Protein AF-A0A9E5P065-F1 (afdb_monomer_lite)

Radius of gyration: 11.8 Å; chains: 1; bounding box: 28×27×22 Å

Structure (mmCIF, N/CA/C/O backbone):
data_AF-A0A9E5P065-F1
#
_entry.id   AF-A0A9E5P065-F1
#
loop_
_atom_site.group_PDB
_atom_site.id
_atom_site.type_symbol
_atom_site.label_atom_id
_atom_site.label_alt_id
_atom_site.label_comp_id
_atom_site.label_asym_id
_atom_site.label_entity_id
_atom_site.label_seq_id
_atom_site.pdbx_PDB_ins_code
_atom_site.Cartn_x
_atom_site.Cartn_y
_atom_site.Cartn_z
_atom_site.occupancy
_atom_site.B_iso_or_equiv
_atom_site.auth_seq_id
_atom_site.auth_comp_id
_atom_site.auth_asym_id
_atom_site.auth_atom_id
_atom_site.pdbx_PDB_model_num
ATOM 1 N N . VAL A 1 1 ? -9.450 -2.165 10.664 1.00 86.81 1 VAL A N 1
ATOM 2 C CA . VAL A 1 1 ? -8.039 -1.960 10.250 1.00 86.81 1 VAL A CA 1
ATOM 3 C C . VAL A 1 1 ? -7.980 -1.998 8.732 1.00 86.81 1 VAL A C 1
ATOM 5 O O . VAL A 1 1 ? -8.599 -2.880 8.144 1.00 86.81 1 VAL A O 1
ATOM 8 N N . HIS A 1 2 ? -7.304 -1.031 8.109 1.00 94.44 2 HIS A N 1
ATOM 9 C CA . HIS A 1 2 ? -7.175 -0.909 6.653 1.00 94.44 2 HIS A CA 1
ATOM 10 C C . HIS A 1 2 ? -5.712 -1.123 6.273 1.00 94.44 2 HIS A C 1
ATOM 12 O O . HIS A 1 2 ? -4.836 -0.541 6.906 1.00 94.44 2 HIS A O 1
ATOM 18 N N . VAL A 1 3 ? -5.458 -1.959 5.267 1.00 96.56 3 VAL A N 1
ATOM 19 C CA . VAL A 1 3 ? -4.102 -2.270 4.800 1.00 96.56 3 VAL A CA 1
ATOM 20 C C . VAL A 1 3 ? -4.032 -1.978 3.308 1.00 96.56 3 VAL A C 1
ATOM 22 O O . VAL A 1 3 ? -4.797 -2.535 2.520 1.00 96.56 3 VAL A O 1
ATOM 25 N N . VAL A 1 4 ? -3.133 -1.073 2.942 1.00 97.06 4 VAL A N 1
ATOM 26 C CA . VAL A 1 4 ? -2.903 -0.613 1.570 1.00 97.06 4 VAL A CA 1
ATOM 27 C C . VAL A 1 4 ? -1.427 -0.781 1.217 1.00 97.06 4 VAL A C 1
ATOM 29 O O . VAL A 1 4 ? -0.584 -0.786 2.113 1.00 97.06 4 V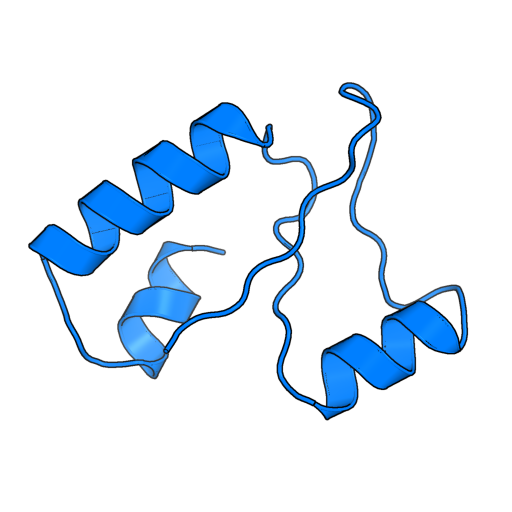AL A O 1
ATOM 32 N N . MET A 1 5 ? -1.115 -0.935 -0.069 1.00 97.69 5 MET A N 1
ATOM 33 C CA . MET A 1 5 ? 0.239 -1.198 -0.557 1.00 97.69 5 MET A CA 1
ATOM 34 C C . MET A 1 5 ? 0.702 -0.124 -1.541 1.00 97.69 5 MET A C 1
ATOM 36 O O . MET A 1 5 ? 0.030 0.159 -2.533 1.00 97.69 5 MET A O 1
ATOM 40 N N . THR A 1 6 ? 1.896 0.406 -1.290 1.00 97.56 6 THR A N 1
ATOM 41 C CA . THR A 1 6 ? 2.686 1.229 -2.216 1.00 97.56 6 THR A CA 1
ATOM 42 C C . THR A 1 6 ? 4.058 0.589 -2.415 1.00 97.56 6 THR A C 1
ATOM 44 O O . THR A 1 6 ? 4.457 -0.306 -1.671 1.00 97.56 6 THR A O 1
ATOM 47 N N . VAL A 1 7 ? 4.816 1.065 -3.398 1.00 96.75 7 VAL A N 1
ATOM 48 C CA . VAL A 1 7 ? 6.196 0.620 -3.632 1.00 96.75 7 VAL A CA 1
ATOM 49 C C . VAL A 1 7 ? 7.200 1.528 -2.914 1.00 96.75 7 VAL A C 1
ATOM 51 O O . VAL A 1 7 ? 6.992 2.732 -2.817 1.00 96.75 7 VAL A O 1
ATOM 54 N N . GLN A 1 8 ? 8.309 0.964 -2.420 1.00 97.25 8 GLN A N 1
ATOM 55 C CA . GLN A 1 8 ? 9.420 1.756 -1.859 1.00 97.25 8 GLN A CA 1
ATOM 56 C C . GLN A 1 8 ? 10.165 2.550 -2.942 1.00 97.25 8 GLN A C 1
ATOM 58 O O . GLN A 1 8 ? 10.720 3.614 -2.684 1.00 97.25 8 GLN A O 1
ATOM 63 N N . THR A 1 9 ? 10.185 2.033 -4.169 1.00 95.38 9 THR A N 1
ATOM 64 C CA . THR A 1 9 ? 10.743 2.724 -5.330 1.00 95.38 9 THR A CA 1
ATOM 65 C C . THR A 1 9 ? 9.772 3.805 -5.794 1.00 95.38 9 THR A C 1
ATOM 67 O O . THR A 1 9 ? 8.689 3.478 -6.269 1.00 95.38 9 THR A O 1
ATOM 70 N N . LEU A 1 10 ? 10.163 5.078 -5.701 1.00 91.88 10 LEU A N 1
ATOM 71 C CA . LEU A 1 10 ? 9.282 6.221 -5.997 1.00 91.88 10 LEU A CA 1
ATOM 72 C C . LEU A 1 10 ? 8.693 6.200 -7.417 1.00 91.88 10 LEU A C 1
ATOM 74 O O . LEU A 1 10 ? 7.564 6.629 -7.633 1.00 91.88 10 LEU A O 1
ATOM 78 N N . TRP A 1 11 ? 9.456 5.688 -8.382 1.00 95.06 11 TRP A N 1
ATOM 79 C CA . TRP A 1 11 ? 9.053 5.597 -9.781 1.00 95.06 11 TRP A CA 1
ATOM 80 C C . TRP A 1 11 ? 8.624 4.167 -10.100 1.00 95.06 11 TRP A C 1
ATOM 82 O O . TRP A 1 11 ? 9.451 3.324 -10.448 1.00 95.06 11 TRP A O 1
ATOM 92 N N . GLY A 1 12 ? 7.334 3.879 -9.951 1.00 93.50 12 GLY A N 1
ATOM 93 C CA . GLY A 1 12 ? 6.806 2.540 -10.184 1.00 93.50 12 GLY A CA 1
ATOM 94 C C . GLY A 1 12 ? 5.290 2.448 -10.064 1.00 93.50 12 GLY A C 1
ATOM 95 O O . GLY A 1 12 ? 4.597 3.447 -9.886 1.00 93.50 12 GLY A O 1
ATOM 96 N N . TYR A 1 13 ? 4.793 1.218 -10.181 1.00 95.56 13 TYR A N 1
ATOM 97 C CA . TYR A 1 13 ? 3.382 0.871 -10.051 1.00 95.56 13 TYR A CA 1
ATOM 98 C C . TYR A 1 13 ? 3.259 -0.405 -9.213 1.00 95.56 13 TYR A C 1
ATOM 100 O O . TYR A 1 13 ? 3.958 -1.389 -9.473 1.00 95.56 13 TYR A O 1
ATOM 108 N N . ALA A 1 14 ? 2.374 -0.405 -8.218 1.00 95.75 14 ALA A N 1
ATOM 109 C CA . ALA A 1 14 ? 2.110 -1.529 -7.324 1.00 95.75 14 ALA A CA 1
ATOM 110 C C . ALA A 1 14 ? 1.300 -2.646 -8.022 1.00 95.75 14 ALA A C 1
ATOM 112 O O . ALA A 1 14 ? 0.173 -2.960 -7.646 1.00 95.75 14 ALA A O 1
ATOM 113 N N . GLN A 1 15 ? 1.885 -3.272 -9.050 1.00 95.19 15 GLN A N 1
ATOM 114 C CA . GLN A 1 15 ? 1.268 -4.351 -9.832 1.00 95.19 15 GLN A CA 1
ATOM 115 C C . GLN A 1 15 ? 1.335 -5.690 -9.073 1.00 95.19 15 GLN A C 1
ATOM 117 O O . GLN A 1 15 ? 2.187 -6.540 -9.341 1.00 95.19 15 GLN A O 1
ATOM 122 N N . MET A 1 16 ? 0.417 -5.904 -8.132 1.00 96.81 16 MET A N 1
ATOM 123 C CA . MET A 1 16 ? 0.406 -7.105 -7.279 1.00 96.81 16 MET A CA 1
ATOM 124 C C . MET A 1 16 ? -0.038 -8.394 -8.001 1.00 96.81 16 MET A C 1
ATOM 126 O O . MET A 1 16 ? 0.038 -9.471 -7.424 1.00 96.81 16 MET A O 1
ATOM 130 N N . TYR A 1 17 ? -0.439 -8.326 -9.275 1.00 96.06 17 TYR A N 1
ATOM 131 C CA . TYR A 1 17 ? -0.896 -9.490 -10.049 1.00 96.06 17 TYR A CA 1
ATOM 132 C C . TYR A 1 17 ? 0.227 -10.330 -10.680 1.00 96.06 17 TYR A C 1
ATOM 134 O O . TYR A 1 17 ? -0.061 -11.392 -11.226 1.00 96.06 17 TYR A O 1
ATOM 142 N N . VAL A 1 18 ? 1.485 -9.870 -10.652 1.00 96.75 18 VAL A N 1
ATOM 143 C CA . VAL A 1 18 ? 2.602 -10.515 -11.376 1.00 96.75 18 VAL A CA 1
ATOM 144 C C . VAL A 1 18 ? 3.167 -11.712 -10.610 1.00 96.75 18 VAL A C 1
ATOM 146 O O . VAL A 1 18 ? 3.228 -12.817 -11.151 1.00 96.75 18 VAL A O 1
ATOM 149 N N . TYR A 1 19 ? 3.556 -11.494 -9.355 1.00 97.75 19 TYR A N 1
ATOM 150 C CA . TYR A 1 19 ? 4.224 -12.485 -8.509 1.00 97.75 19 TYR A CA 1
ATOM 151 C C . TYR A 1 19 ? 3.242 -13.144 -7.540 1.00 97.75 19 TYR A C 1
ATOM 153 O O . TYR A 1 19 ? 2.292 -12.497 -7.100 1.00 97.75 19 TYR A O 1
ATOM 161 N N . ASP A 1 20 ? 3.507 -14.400 -7.166 1.00 98.06 20 ASP A N 1
ATOM 162 C CA . ASP A 1 20 ? 2.677 -15.153 -6.211 1.00 98.06 20 ASP A CA 1
ATOM 163 C C . ASP A 1 20 ? 2.509 -14.402 -4.892 1.00 98.06 20 ASP A C 1
ATOM 165 O O . ASP A 1 20 ? 1.391 -14.193 -4.447 1.00 98.06 20 ASP A O 1
ATOM 169 N N . THR A 1 21 ? 3.593 -13.841 -4.355 1.00 97.38 21 THR A N 1
ATOM 170 C CA . THR A 1 21 ? 3.552 -13.043 -3.121 1.00 97.38 21 THR A CA 1
ATOM 171 C C . THR A 1 21 ? 2.618 -11.835 -3.209 1.00 97.38 21 THR A C 1
ATOM 173 O O . THR A 1 21 ? 1.995 -11.460 -2.221 1.00 97.38 21 THR A O 1
ATOM 176 N N . GLY A 1 22 ? 2.496 -11.208 -4.383 1.00 97.25 22 GLY A N 1
ATOM 177 C CA . GLY A 1 22 ? 1.548 -10.117 -4.598 1.00 97.25 22 GLY A CA 1
ATOM 178 C C . GLY A 1 22 ? 0.103 -10.613 -4.598 1.00 97.25 22 GLY A C 1
ATOM 179 O O . GLY A 1 22 ? -0.760 -9.976 -3.996 1.00 97.25 22 GLY A O 1
ATOM 180 N N . ARG A 1 23 ? -0.147 -11.773 -5.214 1.00 97.94 23 ARG A N 1
ATOM 181 C CA . ARG A 1 23 ?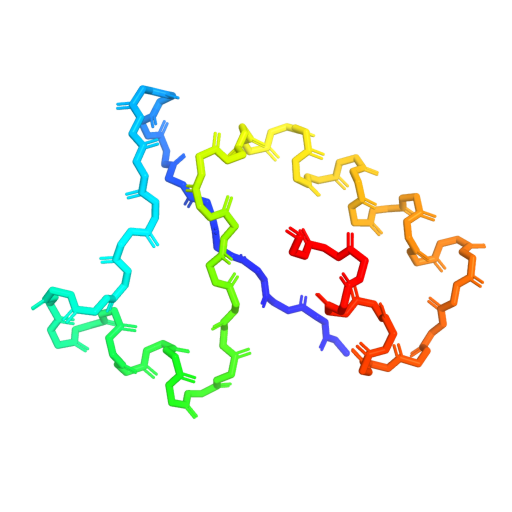 -1.461 -12.426 -5.230 1.00 97.94 23 ARG A CA 1
ATOM 182 C C . ARG A 1 23 ? -1.876 -12.895 -3.834 1.00 97.94 23 ARG A C 1
ATOM 184 O O . ARG A 1 23 ? -2.989 -12.588 -3.424 1.00 97.94 23 ARG A O 1
ATOM 191 N N . ASP A 1 24 ? -0.960 -13.474 -3.062 1.00 98.19 24 ASP A N 1
ATOM 192 C CA . ASP A 1 24 ? -1.201 -13.870 -1.668 1.00 98.19 24 ASP A CA 1
ATOM 193 C C . ASP A 1 24 ? -1.641 -12.672 -0.808 1.00 98.19 24 ASP A C 1
ATOM 195 O O . ASP A 1 24 ? -2.559 -12.762 0.007 1.00 98.19 24 ASP A O 1
ATOM 199 N N . LEU A 1 25 ? -1.008 -11.510 -1.008 1.00 97.75 25 LEU A N 1
ATOM 200 C CA . LEU A 1 25 ? -1.374 -10.278 -0.309 1.00 97.75 25 LEU A CA 1
ATOM 201 C C . LEU A 1 25 ? -2.757 -9.747 -0.733 1.00 97.75 25 LEU A C 1
ATOM 203 O O . LEU A 1 25 ? -3.497 -9.230 0.108 1.00 97.75 25 LEU A O 1
ATOM 207 N N . LEU A 1 26 ? -3.123 -9.873 -2.012 1.00 96.31 26 LEU A N 1
ATOM 208 C CA . LEU A 1 26 ? -4.471 -9.541 -2.488 1.00 96.31 26 LEU A CA 1
ATOM 209 C C . LEU A 1 26 ? -5.524 -10.455 -1.843 1.00 96.31 26 LEU A C 1
ATOM 211 O O . LEU A 1 26 ? -6.557 -9.955 -1.394 1.00 96.31 26 LEU A O 1
ATOM 215 N N . ASP A 1 27 ? -5.241 -11.755 -1.734 1.00 97.50 27 ASP A N 1
ATOM 216 C CA . ASP A 1 27 ? -6.154 -12.756 -1.166 1.00 97.50 27 ASP A CA 1
ATOM 217 C C . ASP A 1 27 ? -6.443 -12.511 0.323 1.00 97.50 27 ASP A C 1
ATOM 219 O O . ASP A 1 27 ? -7.571 -12.705 0.782 1.00 97.50 27 ASP A O 1
ATOM 223 N N . ILE A 1 28 ? -5.468 -11.993 1.079 1.00 96.25 28 ILE A N 1
ATOM 224 C CA . ILE A 1 28 ? -5.680 -11.564 2.475 1.00 96.25 28 ILE A CA 1
ATOM 225 C C . ILE A 1 28 ? -6.270 -10.144 2.598 1.00 96.25 28 ILE A C 1
ATOM 227 O O . ILE A 1 28 ? -6.486 -9.650 3.708 1.00 96.25 28 ILE A O 1
ATOM 231 N N . GLY A 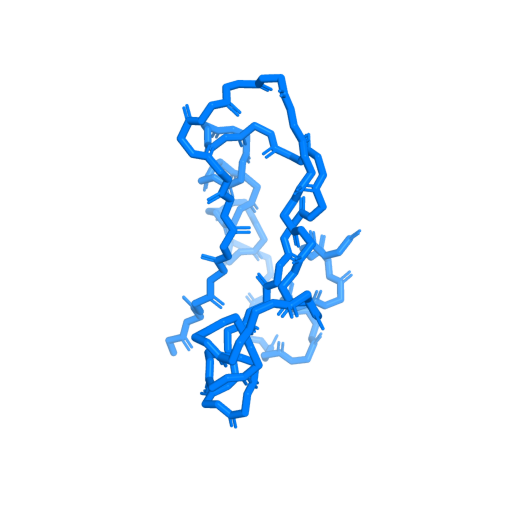1 29 ? -6.559 -9.477 1.477 1.00 93.50 29 GLY A N 1
ATOM 232 C CA . GLY A 1 29 ? -7.292 -8.212 1.431 1.00 93.50 29 GLY A CA 1
ATOM 23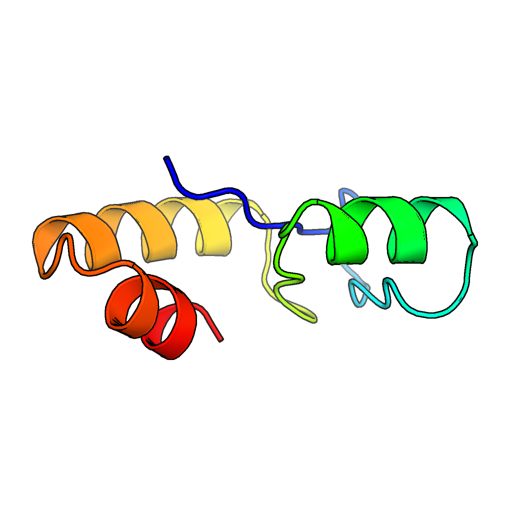3 C C . GLY A 1 29 ? -6.442 -6.940 1.476 1.00 93.50 29 GLY A C 1
ATOM 234 O O . GLY A 1 29 ? -6.977 -5.886 1.839 1.00 93.50 29 GLY A O 1
ATOM 235 N N . VAL A 1 30 ? -5.154 -7.010 1.119 1.00 96.31 30 VAL A N 1
ATOM 236 C CA . VAL A 1 30 ? -4.316 -5.821 0.890 1.00 96.31 30 VAL A CA 1
ATOM 237 C C . VAL A 1 30 ? -4.719 -5.156 -0.422 1.00 96.31 30 VAL A C 1
ATOM 239 O O . VAL A 1 30 ? -4.902 -5.823 -1.436 1.00 96.31 30 VAL A O 1
ATOM 242 N N . VAL A 1 31 ? -4.841 -3.827 -0.419 1.00 95.81 31 VAL A N 1
ATOM 243 C CA . VAL A 1 31 ? -5.248 -3.070 -1.611 1.00 95.81 31 VAL A CA 1
ATOM 244 C C . VAL A 1 31 ? -4.055 -2.314 -2.209 1.00 95.81 31 VAL A C 1
ATOM 246 O O . VAL A 1 31 ? -3.503 -1.449 -1.525 1.00 95.81 31 VAL A O 1
ATOM 249 N N . PRO A 1 32 ? -3.647 -2.592 -3.4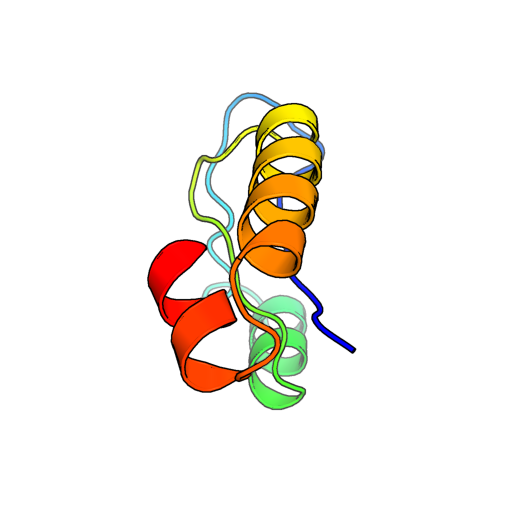62 1.00 97.25 32 PRO A N 1
ATOM 250 C CA . PRO A 1 32 ? -2.623 -1.804 -4.143 1.00 97.25 32 PRO A CA 1
ATOM 251 C C . PRO A 1 32 ? -3.126 -0.388 -4.430 1.00 97.25 32 PRO A C 1
ATOM 253 O O . PRO A 1 32 ? -4.296 -0.195 -4.760 1.00 97.25 32 PRO A O 1
ATOM 256 N N . LEU A 1 33 ? -2.230 0.591 -4.312 1.00 97.12 33 LEU A N 1
ATOM 257 C CA . LEU A 1 33 ? -2.488 2.003 -4.611 1.00 97.12 33 LEU A CA 1
ATOM 258 C C . LEU A 1 33 ? -1.771 2.462 -5.884 1.00 97.12 33 LEU A C 1
ATOM 260 O O . LEU A 1 33 ? -1.310 3.600 -5.961 1.00 97.12 33 LEU A O 1
ATOM 264 N N . ASP A 1 34 ? -1.675 1.576 -6.875 1.00 95.62 34 ASP A N 1
ATOM 265 C CA . ASP A 1 34 ? -1.201 1.903 -8.218 1.00 95.62 34 ASP A CA 1
ATOM 266 C C . ASP A 1 34 ? 0.153 2.638 -8.201 1.00 95.62 34 ASP A C 1
ATOM 268 O O . ASP A 1 34 ? 1.151 2.085 -7.733 1.00 95.62 34 ASP A O 1
ATOM 272 N N . ASN A 1 35 ? 0.207 3.875 -8.696 1.00 96.50 35 ASN A N 1
ATOM 273 C CA . ASN A 1 35 ? 1.392 4.735 -8.728 1.00 96.50 35 ASN A CA 1
ATOM 274 C C . ASN A 1 35 ? 1.389 5.834 -7.645 1.00 96.50 35 ASN A C 1
ATOM 276 O O . ASN A 1 35 ? 2.076 6.846 -7.792 1.00 96.50 35 ASN A O 1
ATOM 280 N N . MET A 1 36 ? 0.607 5.681 -6.572 1.00 97.62 36 MET A N 1
ATOM 281 C CA . MET A 1 36 ? 0.572 6.648 -5.474 1.00 97.62 36 MET A CA 1
ATOM 282 C C . MET A 1 36 ? 1.877 6.623 -4.671 1.00 97.62 36 MET A C 1
ATOM 284 O O . MET A 1 36 ? 2.343 5.560 -4.257 1.00 97.62 36 MET A O 1
ATOM 288 N N . LEU A 1 37 ? 2.442 7.806 -4.405 1.00 97.88 37 LEU A N 1
ATOM 289 C CA . LEU A 1 37 ? 3.621 7.934 -3.548 1.00 97.88 37 LEU A CA 1
ATOM 290 C C . LEU A 1 37 ? 3.301 7.476 -2.112 1.00 97.88 37 LEU A C 1
ATOM 292 O O . LEU A 1 37 ? 2.204 7.777 -1.624 1.00 97.88 37 LEU A O 1
ATOM 296 N N . PRO A 1 38 ? 4.237 6.810 -1.408 1.00 97.88 38 PRO A N 1
ATOM 297 C CA . PRO A 1 38 ? 4.018 6.331 -0.041 1.00 97.88 38 PRO A CA 1
ATOM 298 C C . PRO A 1 38 ? 3.546 7.423 0.930 1.00 97.88 38 PRO A C 1
ATOM 300 O O . PRO A 1 38 ? 2.618 7.216 1.713 1.00 97.88 38 PRO A O 1
ATOM 303 N N . GLU A 1 39 ? 4.134 8.615 0.852 1.00 98.06 39 GLU A N 1
ATOM 304 C CA . GLU A 1 39 ? 3.800 9.754 1.709 1.00 98.06 39 GLU A CA 1
ATOM 305 C C . GLU A 1 39 ? 2.393 10.288 1.412 1.00 98.06 39 GLU A C 1
ATOM 307 O O . GLU A 1 39 ? 1.629 10.611 2.326 1.00 98.06 39 GLU A O 1
ATOM 312 N N . THR A 1 40 ? 2.014 10.335 0.131 1.00 97.94 40 THR A N 1
ATOM 313 C CA . THR A 1 40 ? 0.664 10.722 -0.294 1.00 97.94 40 THR A CA 1
ATOM 314 C C . THR A 1 40 ? -0.367 9.691 0.147 1.00 97.94 40 THR A C 1
ATOM 316 O O . THR A 1 40 ? -1.428 10.077 0.632 1.00 97.94 40 THR A O 1
ATOM 319 N N . ALA A 1 41 ? -0.059 8.397 0.037 1.00 98.12 41 ALA A N 1
ATOM 320 C CA . ALA A 1 41 ? -0.931 7.323 0.500 1.00 98.12 41 ALA A CA 1
ATOM 321 C C . ALA A 1 41 ? -1.208 7.418 2.003 1.00 98.12 41 ALA A C 1
ATOM 323 O O . ALA A 1 41 ? -2.362 7.301 2.420 1.00 98.12 41 ALA A O 1
ATOM 324 N N . LEU A 1 42 ? -0.178 7.702 2.805 1.00 98.06 42 LEU A N 1
ATOM 325 C CA . LEU A 1 42 ? -0.322 7.900 4.246 1.00 98.06 42 LEU A CA 1
ATOM 326 C C . LEU A 1 42 ? -1.248 9.084 4.566 1.00 98.06 42 LEU A C 1
ATOM 328 O O . LEU A 1 42 ? -2.190 8.936 5.346 1.00 98.06 42 LEU A O 1
ATOM 332 N N . MET A 1 43 ? -1.015 10.244 3.942 1.00 98.50 43 MET A N 1
ATOM 333 C CA . MET A 1 43 ? -1.843 11.435 4.1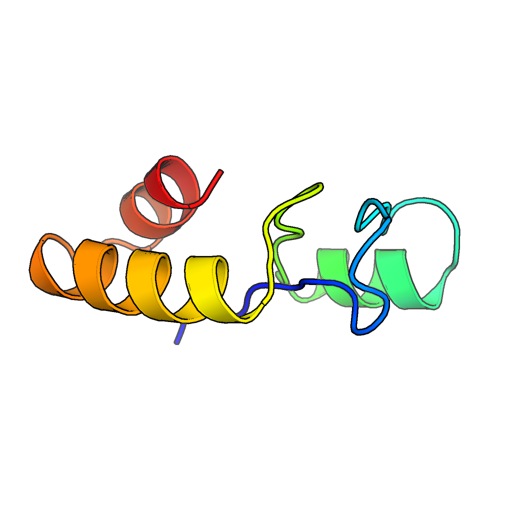71 1.00 98.50 43 MET A CA 1
ATOM 334 C C . MET A 1 43 ? -3.279 11.253 3.667 1.00 98.50 43 MET A C 1
ATOM 336 O O . MET A 1 43 ? -4.223 11.627 4.363 1.00 98.50 43 MET A O 1
ATOM 340 N N . LYS A 1 44 ? -3.464 10.636 2.491 1.00 98.31 44 LYS A N 1
ATOM 341 C CA . LYS A 1 44 ? -4.786 10.341 1.919 1.00 98.31 44 LYS A CA 1
ATOM 342 C C . LYS A 1 44 ? -5.565 9.397 2.832 1.00 98.31 44 LYS A C 1
ATOM 344 O O . LYS A 1 44 ? -6.723 9.680 3.122 1.00 98.31 44 LYS A O 1
ATOM 349 N N . LEU A 1 45 ? -4.937 8.334 3.341 1.00 98.06 45 LEU A N 1
ATOM 350 C CA . LEU A 1 45 ? -5.588 7.407 4.267 1.00 98.06 45 LEU A CA 1
ATOM 351 C C . LEU A 1 45 ? -6.004 8.111 5.563 1.00 98.06 45 LEU A C 1
ATOM 353 O O . LEU A 1 45 ? -7.145 7.958 5.991 1.00 98.06 45 LEU A O 1
ATOM 357 N N . GLY A 1 46 ? -5.124 8.929 6.147 1.00 97.94 46 GLY A N 1
ATOM 358 C CA . GLY A 1 46 ? -5.455 9.734 7.326 1.00 97.94 46 GLY A CA 1
ATOM 359 C C . GLY A 1 46 ? -6.640 10.677 7.083 1.00 97.94 46 GLY A C 1
ATOM 360 O O . GLY A 1 46 ? -7.563 10.735 7.892 1.00 97.94 46 GLY A O 1
ATOM 361 N N . TRP A 1 47 ? -6.664 11.359 5.935 1.00 98.38 47 TRP A N 1
ATOM 362 C CA . TRP A 1 47 ? -7.772 12.236 5.550 1.00 98.38 47 TRP A CA 1
ATOM 363 C C . TRP A 1 47 ? -9.083 11.466 5.344 1.00 98.38 47 TRP A C 1
ATOM 365 O O . TRP A 1 47 ? -10.125 11.886 5.846 1.00 98.38 47 TRP A O 1
ATOM 375 N N . VAL A 1 48 ? -9.046 10.329 4.641 1.00 98.38 48 VAL A N 1
ATOM 376 C CA . VAL A 1 48 ? -10.229 9.494 4.376 1.00 98.38 48 VAL A CA 1
ATOM 377 C C . VAL A 1 48 ? -10.833 8.978 5.682 1.00 98.38 48 VAL A C 1
ATOM 379 O O . VAL A 1 48 ? -12.043 9.092 5.864 1.00 98.38 48 VAL A O 1
ATOM 382 N N . LEU A 1 49 ? -10.001 8.492 6.606 1.00 97.75 49 LEU A N 1
ATOM 383 C CA . LEU A 1 49 ? -10.444 8.011 7.919 1.00 97.75 49 LEU A CA 1
ATOM 384 C C . LEU A 1 49 ? -11.021 9.126 8.803 1.00 97.75 49 LEU A C 1
ATOM 386 O O . LEU A 1 49 ? -11.832 8.852 9.680 1.00 97.75 49 LEU A O 1
ATOM 390 N N . GLY A 1 50 ? -10.658 10.387 8.554 1.00 97.88 50 GLY A N 1
ATOM 391 C CA . GLY A 1 50 ? -11.303 11.539 9.188 1.00 97.88 50 GLY A CA 1
ATOM 392 C C . GLY A 1 50 ? -12.731 11.813 8.694 1.00 97.88 50 GLY A C 1
ATOM 393 O O . GLY A 1 50 ? -13.446 12.578 9.333 1.00 97.88 50 GLY A O 1
ATOM 394 N N . HIS A 1 51 ? -13.151 11.214 7.572 1.00 97.75 51 HIS A N 1
ATOM 395 C CA . HIS A 1 51 ? -14.465 11.445 6.957 1.00 97.75 51 HIS A CA 1
ATOM 396 C C . HIS A 1 51 ? -15.393 10.226 6.975 1.00 97.75 51 HIS A C 1
ATOM 398 O O . HIS A 1 51 ? -16.597 10.398 6.797 1.00 97.75 51 HIS A O 1
ATOM 404 N N . THR A 1 52 ? -14.862 9.010 7.103 1.00 97.38 52 THR A N 1
ATOM 405 C CA . THR A 1 52 ? -15.652 7.771 7.109 1.00 97.38 52 THR A CA 1
ATOM 406 C C . THR A 1 52 ? -14.860 6.627 7.740 1.00 97.38 52 THR A C 1
ATOM 408 O O . THR A 1 52 ? -13.640 6.544 7.586 1.00 97.38 52 THR A O 1
ATOM 411 N N . ASP A 1 53 ? -15.560 5.740 8.439 1.00 95.75 53 ASP A N 1
ATOM 412 C CA . ASP A 1 53 ? -15.052 4.483 8.990 1.00 95.75 53 ASP A CA 1
ATOM 413 C C . ASP A 1 53 ? -15.604 3.250 8.247 1.00 95.75 53 ASP A C 1
ATOM 415 O O . ASP A 1 53 ? -15.158 2.124 8.494 1.00 95.75 53 ASP A O 1
ATOM 419 N N . ASP A 1 54 ? -16.515 3.445 7.283 1.00 97.19 54 ASP A N 1
ATOM 420 C CA . ASP A 1 54 ? -17.031 2.363 6.451 1.00 97.19 54 ASP A CA 1
ATOM 421 C C . ASP A 1 54 ? -15.930 1.816 5.537 1.00 97.19 54 ASP A C 1
ATOM 423 O O . ASP A 1 54 ? -15.348 2.513 4.701 1.00 97.19 54 ASP A O 1
ATOM 427 N N . ARG A 1 55 ? -15.649 0.518 5.662 1.00 94.00 55 ARG A N 1
ATOM 428 C CA . ARG A 1 55 ? -14.532 -0.111 4.951 1.00 94.00 55 ARG A CA 1
ATOM 429 C C . ARG A 1 55 ? -14.675 -0.047 3.437 1.00 94.00 55 ARG A C 1
ATOM 431 O O . ARG A 1 55 ? -13.661 0.132 2.760 1.00 94.00 55 ARG A O 1
ATOM 438 N N . ALA A 1 56 ? -15.883 -0.218 2.907 1.00 95.31 56 ALA A N 1
ATOM 439 C CA . ALA A 1 56 ? -16.096 -0.186 1.466 1.00 95.31 56 ALA A CA 1
ATOM 440 C C . ALA A 1 56 ? -15.871 1.231 0.924 1.00 95.31 56 ALA A C 1
ATOM 442 O O . ALA A 1 56 ? -15.204 1.409 -0.098 1.00 95.31 56 ALA A O 1
ATOM 443 N N . GLU A 1 57 ? -16.346 2.245 1.642 1.00 97.00 57 GLU A N 1
ATOM 444 C CA . GLU A 1 57 ? -16.138 3.641 1.296 1.00 97.00 57 GLU A CA 1
ATOM 445 C C . GLU A 1 57 ? -14.672 4.069 1.414 1.00 97.00 57 GLU A C 1
ATOM 447 O O . GLU A 1 57 ? -14.165 4.715 0.493 1.00 97.00 57 GLU A O 1
ATOM 452 N N . VAL A 1 58 ? -13.974 3.683 2.486 1.00 97.19 58 VAL A N 1
ATOM 453 C CA . VAL A 1 58 ? -12.541 3.969 2.654 1.00 97.19 58 VAL A CA 1
ATOM 454 C C . VAL A 1 58 ? -11.758 3.425 1.458 1.00 97.19 58 VAL A C 1
ATOM 456 O O . VAL A 1 58 ? -10.989 4.156 0.836 1.00 97.19 58 VAL A O 1
ATOM 459 N N . MET A 1 59 ? -11.996 2.167 1.071 1.00 95.19 59 MET A N 1
ATOM 460 C CA . MET A 1 59 ? -11.296 1.545 -0.060 1.00 95.19 59 MET A CA 1
ATOM 461 C C . MET A 1 59 ? -11.673 2.170 -1.405 1.00 95.19 59 MET A C 1
ATOM 463 O O . MET A 1 59 ? -10.807 2.342 -2.262 1.00 95.19 59 MET A O 1
ATOM 467 N N . ARG A 1 60 ? -12.938 2.571 -1.578 1.00 96.00 60 ARG A N 1
ATOM 468 C CA . ARG A 1 60 ? -13.398 3.305 -2.765 1.00 96.00 60 ARG A CA 1
ATOM 469 C C . ARG A 1 60 ? -12.703 4.657 -2.901 1.00 96.00 60 ARG A C 1
ATOM 471 O O . ARG A 1 60 ? -12.362 5.033 -4.012 1.00 96.00 60 ARG A O 1
ATOM 478 N N . ARG A 1 61 ? -12.517 5.388 -1.797 1.00 96.50 61 ARG A N 1
ATOM 479 C CA . ARG A 1 61 ? -11.835 6.693 -1.799 1.00 96.50 61 ARG A CA 1
ATOM 480 C C . ARG A 1 61 ? -10.320 6.562 -1.943 1.00 96.50 61 ARG A C 1
ATOM 482 O O . ARG A 1 61 ? -9.693 7.517 -2.386 1.00 96.50 61 ARG A O 1
ATOM 489 N N . MET A 1 62 ? -9.731 5.435 -1.533 1.00 96.31 62 MET A N 1
ATOM 490 C CA . MET A 1 62 ? -8.287 5.196 -1.630 1.00 96.31 62 MET A CA 1
ATOM 491 C C . MET A 1 62 ? -7.819 4.811 -3.035 1.00 96.31 62 MET A C 1
ATOM 493 O O . MET A 1 62 ? -6.730 5.257 -3.408 1.00 96.31 62 MET A O 1
ATOM 497 N N . ARG A 1 63 ? -8.635 4.074 -3.799 1.00 86.56 63 ARG A N 1
ATOM 498 C CA . ARG A 1 63 ? -8.457 3.907 -5.252 1.00 86.56 63 ARG A CA 1
ATOM 499 C C . ARG A 1 63 ? -8.539 5.247 -5.994 1.00 86.56 63 ARG A C 1
ATOM 501 O O . ARG A 1 63 ? -8.075 5.270 -7.148 1.00 86.56 63 ARG A O 1
#

pLDDT: mean 96.44, std 2.23, range [86.56, 98.5]

Secondary structure (DSSP, 8-state):
---EE--SSSS----TTSSHHHHHHHHTT-EE-TT--HHHHHHHHHHHHTT---HHHHHHHH-

Sequence (63 aa):
VHVVMTVQTLWGYAQMYVYDTGRDLLDIGVVPLDNMLPETALMKLGWVLGHTDDRAEVMRRMR

Foldseek 3Di:
DAAEDDDPPLPFFLPLPPDPVSVVCVVVPYHYQTNDGPVRLVVQLVVLVVPDPDPVSSNVSSD